Protein AF-A0A392QQH9-F1 (afdb_monomer_lite)

Secondary structure (DSSP, 8-state):
---EEE---TTS--SSEEEEEE-EE-S--TTTTTTTT-EEEEEESEEEPP-TTTGGGEEEEEEESEEEEEEEEETTEEEESS-GGGTTS--------TTTTS-TTSS--------

Foldseek 3Di:
DWEKDFDDCPVVFDPPPFDWFFKDFDDDDLQCPQVPGATFTAGHGMFTADDPVCVQFQGIWTDRVDIGRQWGDDPLAIDGRTDPVRRPTDGDPHVPPVPPPPPPPPPDVHDDPDD

Radius of gyration: 13.69 Å; chains: 1; bounding box: 35×43×26 Å

InterPro domains:
  IPR010139 Imidazole glycerol phosphate synthase, subunit H [PTHR42701] (1-93)
  IPR017926 Glutamine amidotransferase [PF00117] (15-90)
  IPR029062 Class I glutamine amidotransferase-like [G3DSA:3.40.50.880] (1-96)
  IPR029062 Class I glutamine amidotransferase-like [SSF52317] (10-92)

Sequence (115 aa):
PGTVGRFDSSNGFRVPHIGWNALQITKDSEILDDVGNRHVYFVHSYRAMPSDDNKEWISSTCDYGDKFIASIRKGNVHAVQFHPEKSGGKFLPLLPISEIFFGIFLFFHVKYPIN

Organism: NCBI:txid97028

pLDDT: mean 75.11, std 20.17, range [28.56, 94.31]

Structure (mmCIF, N/CA/C/O backbone):
data_AF-A0A392QQH9-F1
#
_entry.id   AF-A0A392QQH9-F1
#
loop_
_atom_site.group_PDB
_atom_site.id
_atom_site.type_symbol
_atom_site.label_atom_id
_atom_site.label_alt_id
_atom_site.label_comp_id
_atom_site.label_asym_id
_atom_site.label_entity_id
_atom_site.label_seq_id
_atom_site.pdbx_PDB_ins_code
_atom_site.Cartn_x
_atom_site.Cartn_y
_atom_site.Cartn_z
_atom_site.occupancy
_atom_site.B_iso_or_equiv
_atom_site.auth_seq_id
_atom_site.auth_comp_id
_atom_site.auth_asym_id
_atom_site.auth_atom_id
_atom_site.pdbx_PDB_model_num
ATOM 1 N N . PRO A 1 1 ? -4.700 13.329 6.958 1.00 58.84 1 PRO A N 1
ATOM 2 C CA . PRO A 1 1 ? -3.551 14.149 6.505 1.00 58.84 1 PRO A CA 1
ATOM 3 C C . PRO A 1 1 ? -2.455 13.238 5.961 1.00 58.84 1 PRO A C 1
ATOM 5 O O . PRO A 1 1 ? -2.308 12.123 6.440 1.00 58.84 1 PRO A O 1
ATOM 8 N N . GLY A 1 2 ? -1.712 13.677 4.958 1.00 76.56 2 GLY A N 1
ATOM 9 C CA . GLY A 1 2 ? -0.560 12.932 4.473 1.00 76.56 2 GLY A CA 1
ATOM 10 C C . GLY A 1 2 ? -0.014 13.565 3.209 1.00 76.56 2 GLY A C 1
ATOM 11 O O . GLY A 1 2 ? -0.715 14.319 2.531 1.00 76.56 2 GLY A O 1
ATOM 12 N N . THR A 1 3 ? 1.239 13.256 2.918 1.00 86.88 3 THR A N 1
ATOM 13 C CA . THR A 1 3 ? 1.945 13.828 1.779 1.00 86.88 3 THR A CA 1
ATOM 14 C C . THR A 1 3 ? 1.995 12.797 0.665 1.00 86.88 3 THR A C 1
ATOM 16 O O . THR A 1 3 ? 2.372 11.643 0.885 1.00 86.88 3 THR A O 1
ATOM 19 N N . VAL A 1 4 ? 1.612 13.222 -0.536 1.00 88.31 4 VAL A N 1
ATOM 20 C CA . VAL A 1 4 ? 1.770 12.439 -1.760 1.00 88.31 4 VAL A CA 1
ATOM 21 C C . VAL A 1 4 ? 3.006 12.952 -2.485 1.00 88.31 4 VAL A C 1
ATOM 23 O O . VAL A 1 4 ? 3.184 14.156 -2.644 1.00 88.31 4 VAL A O 1
ATOM 26 N N . GLY A 1 5 ? 3.871 12.038 -2.908 1.00 87.69 5 GLY A N 1
ATOM 27 C CA . GLY A 1 5 ? 5.096 12.351 -3.634 1.00 87.69 5 GLY A CA 1
ATOM 28 C C . GLY A 1 5 ? 5.303 11.395 -4.798 1.00 87.69 5 GLY A C 1
ATOM 29 O O . GLY A 1 5 ? 4.817 10.263 -4.783 1.00 87.69 5 GLY A O 1
ATOM 30 N N . ARG A 1 6 ? 6.019 11.845 -5.828 1.00 89.38 6 ARG A N 1
ATOM 31 C CA . ARG A 1 6 ? 6.424 10.982 -6.945 1.00 89.38 6 ARG A CA 1
ATOM 32 C C . ARG A 1 6 ? 7.517 10.011 -6.481 1.00 89.38 6 ARG A C 1
ATOM 34 O O . ARG A 1 6 ? 8.324 10.372 -5.627 1.00 89.38 6 ARG A O 1
ATOM 41 N N . PHE A 1 7 ? 7.548 8.789 -7.017 1.00 87.94 7 PHE A N 1
ATOM 42 C CA . PHE A 1 7 ? 8.703 7.892 -6.847 1.00 87.94 7 PHE A CA 1
ATOM 43 C C . PHE A 1 7 ? 9.993 8.542 -7.323 1.00 87.94 7 PHE A C 1
ATOM 45 O O . PHE A 1 7 ? 10.012 9.195 -8.374 1.00 87.94 7 PHE A O 1
ATOM 52 N N . ASP A 1 8 ? 11.044 8.364 -6.523 1.00 86.88 8 ASP A N 1
ATOM 53 C CA . ASP A 1 8 ? 12.376 8.790 -6.901 1.00 86.88 8 ASP A CA 1
ATOM 54 C C . ASP A 1 8 ? 12.977 7.758 -7.861 1.00 86.88 8 ASP A C 1
ATOM 56 O O . ASP A 1 8 ? 13.246 6.612 -7.505 1.00 86.88 8 ASP A O 1
ATOM 60 N N . SER A 1 9 ? 13.153 8.165 -9.116 1.00 83.88 9 SER A N 1
ATOM 61 C CA . SER A 1 9 ? 13.781 7.337 -10.146 1.00 83.88 9 SER A CA 1
ATOM 62 C C . SER A 1 9 ? 15.310 7.413 -10.128 1.00 83.88 9 SER A C 1
ATOM 64 O O . SER A 1 9 ? 15.952 6.689 -10.886 1.00 83.88 9 SER A O 1
ATOM 66 N N . SER A 1 10 ? 15.910 8.280 -9.303 1.00 81.56 10 SER A N 1
ATOM 67 C CA . SER A 1 10 ? 17.368 8.446 -9.220 1.00 81.56 10 SER A CA 1
ATOM 68 C C . SER A 1 10 ? 18.074 7.185 -8.711 1.00 81.56 10 SER A C 1
ATOM 70 O O . SER A 1 10 ? 19.176 6.874 -9.155 1.00 81.56 10 SER A O 1
ATOM 72 N N . ASN A 1 11 ? 17.385 6.386 -7.891 1.00 76.62 11 ASN A N 1
ATOM 73 C CA . ASN A 1 11 ? 17.881 5.125 -7.336 1.00 76.62 11 ASN A CA 1
ATOM 74 C C . ASN A 1 11 ? 17.781 3.930 -8.312 1.00 76.62 11 ASN A C 1
ATOM 76 O O . ASN A 1 11 ? 17.900 2.780 -7.900 1.00 76.62 11 ASN A O 1
ATOM 80 N N . GLY A 1 12 ? 17.536 4.173 -9.605 1.00 79.31 12 GLY A N 1
ATOM 81 C CA . GLY A 1 12 ? 17.507 3.132 -10.641 1.00 79.31 12 GLY A CA 1
ATOM 82 C C . GLY A 1 12 ? 16.192 2.350 -10.753 1.00 79.31 12 GLY A C 1
ATOM 83 O O . GLY A 1 12 ? 16.078 1.459 -11.597 1.00 79.31 12 GLY A O 1
ATOM 84 N N . PHE A 1 13 ? 15.174 2.690 -9.958 1.00 82.62 13 PHE A N 1
ATOM 85 C CA . PHE A 1 13 ? 13.836 2.108 -10.076 1.00 82.62 13 PHE A CA 1
ATOM 86 C C . PHE A 1 13 ? 13.061 2.716 -11.250 1.00 82.62 13 PHE A C 1
ATOM 88 O O . PHE A 1 13 ? 13.098 3.923 -11.502 1.00 82.62 13 PHE A O 1
ATOM 95 N N . ARG A 1 14 ? 12.305 1.876 -11.968 1.00 88.44 14 ARG A N 1
ATOM 96 C CA . ARG A 1 14 ? 11.444 2.341 -13.064 1.00 88.44 14 ARG A CA 1
ATOM 97 C C . ARG A 1 14 ? 10.176 2.973 -12.504 1.00 88.44 14 ARG A C 1
ATOM 99 O O . ARG A 1 14 ? 9.505 2.367 -11.675 1.00 88.44 14 ARG A O 1
ATOM 106 N N . VAL A 1 15 ? 9.836 4.164 -12.988 1.00 88.38 15 VAL A N 1
ATOM 107 C CA .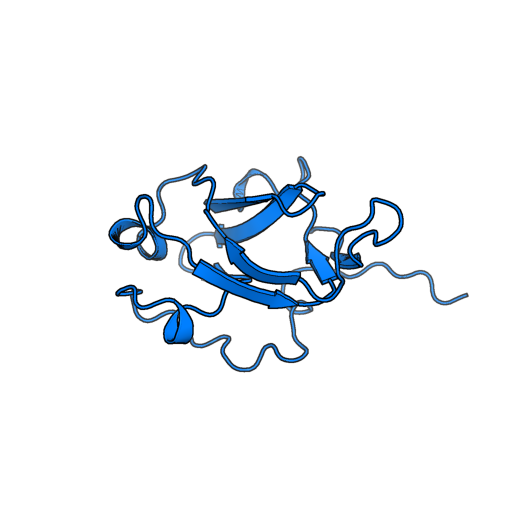 VAL A 1 15 ? 8.604 4.882 -12.636 1.00 88.38 15 VAL A CA 1
ATOM 108 C C . VAL A 1 15 ? 7.772 5.057 -13.912 1.00 88.38 15 VAL A C 1
ATOM 110 O O . VAL A 1 15 ? 8.321 5.565 -14.892 1.00 88.38 15 VAL A O 1
ATOM 113 N N . PRO A 1 16 ? 6.479 4.676 -13.939 1.00 88.44 16 PRO A N 1
ATOM 114 C CA . PRO A 1 16 ? 5.649 4.199 -12.821 1.00 88.44 16 PRO A CA 1
ATOM 115 C C . PRO A 1 16 ? 6.088 2.852 -12.227 1.00 88.44 16 PRO A C 1
ATOM 117 O O . PRO A 1 16 ? 6.634 2.001 -12.927 1.00 88.44 16 PRO A O 1
ATOM 120 N N . HIS A 1 17 ? 5.798 2.659 -10.938 1.00 89.88 17 HIS A N 1
ATOM 121 C CA . HIS A 1 17 ? 5.799 1.347 -10.296 1.00 89.88 17 HIS A CA 1
ATOM 122 C C . HIS A 1 17 ? 4.714 0.504 -10.966 1.00 89.88 17 HIS A C 1
ATOM 124 O O . HIS A 1 17 ? 3.527 0.777 -10.783 1.00 89.88 17 HIS A O 1
ATOM 130 N N . ILE A 1 18 ? 5.127 -0.469 -11.779 1.00 91.56 18 ILE A N 1
ATOM 131 C CA . ILE A 1 18 ? 4.242 -1.407 -12.472 1.00 91.56 18 ILE A CA 1
ATOM 132 C C . ILE A 1 18 ? 4.641 -2.816 -12.071 1.00 91.56 18 ILE A C 1
ATOM 134 O O . ILE A 1 18 ? 5.779 -3.225 -12.308 1.00 91.56 18 ILE A O 1
ATOM 138 N N . GLY A 1 19 ? 3.686 -3.576 -11.548 1.00 90.88 19 GLY A N 1
ATOM 139 C CA . GLY A 1 19 ? 3.860 -5.001 -11.329 1.00 90.88 19 GLY A CA 1
ATOM 140 C C . GLY A 1 19 ? 3.275 -5.489 -10.020 1.00 90.88 19 GLY A C 1
ATOM 141 O O . GLY A 1 19 ? 2.470 -4.827 -9.372 1.00 90.88 19 GLY A O 1
ATOM 142 N N . TRP A 1 20 ? 3.680 -6.699 -9.672 1.00 92.56 20 TRP A N 1
ATOM 143 C CA . TRP A 1 20 ? 3.217 -7.416 -8.500 1.00 92.56 20 TRP A CA 1
ATOM 144 C C . TRP A 1 20 ? 4.183 -7.178 -7.348 1.00 92.56 20 TRP A C 1
ATOM 146 O O . TRP A 1 20 ? 5.375 -7.433 -7.500 1.00 92.56 20 TRP A O 1
ATOM 156 N N . ASN A 1 21 ? 3.681 -6.713 -6.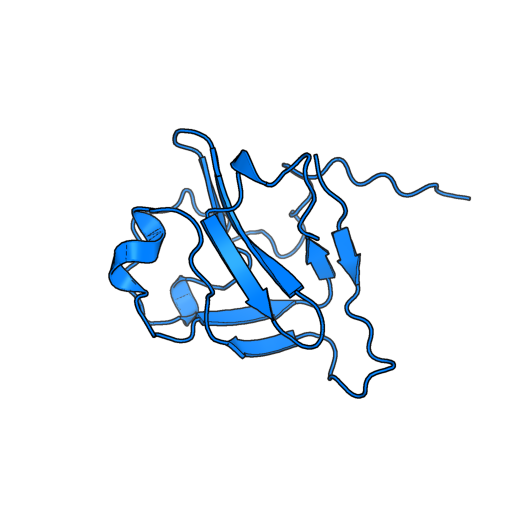206 1.00 92.62 21 ASN A N 1
ATOM 157 C CA . ASN A 1 21 ? 4.513 -6.466 -5.032 1.00 92.62 21 ASN A CA 1
ATOM 158 C C . ASN A 1 21 ? 3.827 -6.940 -3.744 1.00 92.62 21 ASN A C 1
ATOM 160 O O . ASN A 1 21 ? 2.597 -6.998 -3.663 1.00 92.62 21 ASN A O 1
ATOM 164 N N . ALA A 1 22 ? 4.630 -7.324 -2.757 1.00 91.00 22 ALA A N 1
ATOM 165 C CA . ALA A 1 22 ? 4.155 -7.855 -1.491 1.00 91.00 22 ALA A CA 1
ATOM 166 C C . ALA A 1 22 ? 3.716 -6.727 -0.549 1.00 91.00 22 ALA A C 1
ATOM 168 O O . ALA A 1 22 ? 4.351 -5.671 -0.461 1.00 91.00 22 ALA A O 1
ATOM 169 N N . LEU A 1 23 ? 2.631 -6.970 0.183 1.00 91.19 23 LEU A N 1
ATOM 170 C CA . LEU A 1 23 ? 2.181 -6.075 1.241 1.00 91.19 23 LEU A CA 1
ATOM 171 C C . LEU A 1 23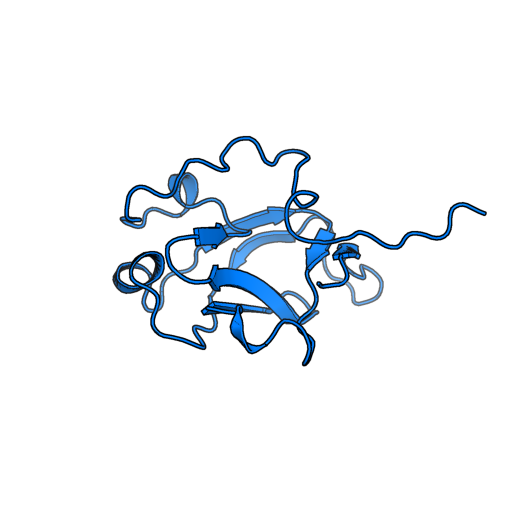 ? 2.871 -6.413 2.561 1.00 91.19 23 LEU A C 1
ATOM 173 O O . LEU A 1 23 ? 3.046 -7.573 2.915 1.00 91.19 23 LEU A O 1
ATOM 177 N N . GLN A 1 24 ? 3.188 -5.374 3.319 1.00 91.44 24 GLN A N 1
ATOM 178 C CA . GLN A 1 24 ? 3.530 -5.445 4.731 1.00 91.44 24 GLN A CA 1
ATOM 179 C C . GLN A 1 24 ? 2.297 -5.005 5.518 1.00 91.44 24 GLN A C 1
ATOM 181 O O . GLN A 1 24 ? 2.026 -3.806 5.642 1.00 91.44 24 GLN A O 1
ATOM 186 N N . ILE A 1 25 ? 1.502 -5.973 5.970 1.00 89.06 25 ILE A N 1
ATOM 187 C CA . ILE A 1 25 ? 0.262 -5.725 6.713 1.00 89.06 25 ILE A CA 1
ATOM 188 C C . ILE A 1 25 ? 0.629 -5.326 8.143 1.00 89.06 25 ILE A C 1
ATOM 190 O O . ILE A 1 25 ? 1.349 -6.044 8.831 1.00 89.06 25 ILE A O 1
ATOM 194 N N . THR A 1 26 ? 0.174 -4.150 8.571 1.00 80.62 26 THR A N 1
ATOM 195 C CA . THR A 1 26 ? 0.527 -3.560 9.875 1.00 80.62 26 THR A CA 1
ATOM 196 C C . THR A 1 26 ? -0.634 -3.545 10.858 1.00 80.62 26 THR A C 1
ATOM 198 O O . THR A 1 26 ? -0.410 -3.404 12.057 1.00 80.62 26 THR A O 1
ATOM 201 N N . LYS A 1 27 ? -1.870 -3.654 10.363 1.00 77.44 27 LYS A N 1
ATOM 202 C CA . LYS A 1 27 ? -3.085 -3.768 11.171 1.00 77.44 27 LYS A CA 1
ATOM 203 C C . LYS A 1 27 ? -4.037 -4.759 10.517 1.00 77.44 27 LYS A C 1
ATOM 205 O O . LYS A 1 27 ? -4.114 -4.804 9.287 1.00 77.44 27 LYS A O 1
ATOM 210 N N . ASP A 1 28 ? -4.801 -5.462 11.344 1.00 69.50 28 ASP A N 1
ATOM 211 C CA . ASP A 1 28 ? -5.886 -6.319 10.877 1.00 69.50 28 ASP A CA 1
ATOM 212 C C . ASP A 1 28 ? -6.872 -5.505 10.037 1.00 69.50 28 ASP A C 1
ATOM 214 O O . ASP A 1 28 ? -7.357 -4.427 10.414 1.00 69.50 28 ASP A O 1
ATOM 218 N N . SER A 1 29 ? -7.144 -6.013 8.846 1.00 67.31 29 SER A N 1
ATOM 219 C CA . SER A 1 29 ? -7.969 -5.342 7.863 1.00 67.31 29 SER A CA 1
ATOM 220 C C . SER A 1 29 ? -8.740 -6.407 7.121 1.00 67.31 29 SER A C 1
ATOM 222 O O . SER A 1 29 ? -8.157 -7.123 6.321 1.00 67.31 29 SER A O 1
ATOM 224 N N . GLU A 1 30 ? -10.051 -6.450 7.346 1.00 70.75 30 GLU A N 1
ATOM 225 C CA . GLU A 1 30 ? -10.957 -7.462 6.780 1.00 70.75 30 GLU A CA 1
ATOM 226 C C . GLU A 1 30 ? -10.844 -7.574 5.249 1.00 70.75 30 GLU A C 1
ATOM 228 O O . GLU A 1 30 ? -11.059 -8.626 4.658 1.00 70.75 30 GLU A O 1
ATOM 233 N N . ILE A 1 31 ? -10.458 -6.483 4.579 1.00 72.25 31 ILE A N 1
ATOM 234 C CA . ILE A 1 31 ? -10.263 -6.444 3.123 1.00 72.25 31 ILE A CA 1
ATOM 235 C C . ILE A 1 31 ? -8.949 -7.114 2.674 1.00 72.25 31 ILE A C 1
ATOM 237 O O . ILE A 1 31 ? -8.771 -7.364 1.486 1.00 72.25 31 ILE A O 1
ATOM 241 N N . LEU A 1 32 ? -8.005 -7.326 3.596 1.00 75.88 32 LEU A N 1
ATOM 242 C CA . LEU A 1 32 ? -6.672 -7.889 3.370 1.00 75.88 32 LEU A CA 1
ATOM 243 C C . LEU A 1 32 ? -6.526 -9.312 3.923 1.00 75.88 32 LEU A C 1
ATOM 245 O O . LEU A 1 32 ? -5.497 -9.933 3.662 1.00 75.88 32 LEU A O 1
ATOM 249 N N . ASP A 1 33 ? -7.518 -9.834 4.646 1.00 72.62 33 ASP A N 1
ATOM 250 C CA . ASP A 1 33 ? -7.450 -11.159 5.282 1.00 72.62 33 ASP A CA 1
ATOM 251 C C . ASP A 1 33 ? -7.135 -12.271 4.262 1.00 72.62 33 ASP A C 1
ATOM 253 O O . ASP A 1 33 ? -6.302 -13.143 4.509 1.00 72.62 33 ASP A O 1
ATOM 257 N N . ASP A 1 34 ? -7.705 -12.176 3.056 1.00 69.38 34 ASP A N 1
ATOM 258 C CA . ASP A 1 34 ? -7.485 -13.121 1.951 1.00 69.38 34 ASP A CA 1
ATOM 259 C C . ASP A 1 34 ? -6.215 -12.834 1.116 1.00 69.38 34 ASP A C 1
ATOM 261 O O . ASP A 1 34 ? -5.891 -13.574 0.172 1.00 69.38 34 ASP A O 1
ATOM 265 N N . VAL A 1 35 ? -5.480 -11.761 1.430 1.00 72.25 35 VAL A N 1
ATOM 266 C CA . VAL A 1 35 ? -4.234 -11.401 0.736 1.00 72.25 35 VAL A CA 1
ATOM 267 C C . VAL A 1 35 ? -3.062 -12.216 1.278 1.00 72.25 35 VAL A C 1
ATOM 269 O O . VAL A 1 35 ? -2.283 -12.738 0.481 1.00 72.25 35 VAL A O 1
ATOM 272 N N . GLY A 1 36 ? -2.950 -12.407 2.597 1.00 67.88 36 GLY A N 1
ATOM 273 C CA . GLY A 1 36 ? -1.868 -13.191 3.210 1.00 67.88 36 GLY A CA 1
ATOM 274 C C . GLY A 1 36 ? -0.475 -12.817 2.671 1.00 67.88 36 GLY A C 1
ATOM 275 O O . GLY A 1 36 ? -0.091 -11.652 2.698 1.00 67.88 36 GLY A O 1
ATOM 276 N N . ASN A 1 37 ? 0.255 -13.800 2.122 1.00 65.44 37 ASN A N 1
ATOM 277 C CA . ASN A 1 37 ? 1.578 -13.626 1.486 1.00 65.44 37 ASN A CA 1
ATOM 278 C C . ASN A 1 37 ? 1.524 -13.343 -0.033 1.00 65.44 37 ASN A C 1
ATOM 280 O O . ASN A 1 37 ? 2.537 -13.452 -0.731 1.00 65.44 37 ASN A O 1
ATOM 284 N N . ARG A 1 38 ? 0.346 -13.064 -0.599 1.00 73.75 38 ARG A N 1
ATOM 285 C CA . ARG A 1 38 ? 0.201 -12.829 -2.041 1.00 73.75 38 ARG A CA 1
ATOM 286 C C . ARG A 1 38 ? 0.742 -11.459 -2.424 1.00 73.75 38 ARG A C 1
ATOM 288 O O . ARG A 1 38 ? 0.738 -10.511 -1.643 1.00 73.75 38 ARG A O 1
ATOM 295 N N . HIS A 1 39 ? 1.188 -11.372 -3.669 1.00 87.81 39 HIS A N 1
ATOM 296 C CA . HIS A 1 39 ? 1.524 -10.094 -4.271 1.00 87.81 39 HIS A CA 1
ATOM 297 C C . HIS A 1 39 ? 0.248 -9.463 -4.825 1.00 87.81 39 HIS A C 1
ATOM 299 O O . HIS A 1 39 ? -0.626 -10.167 -5.331 1.00 87.81 39 HIS A O 1
ATOM 305 N N . VAL A 1 40 ? 0.157 -8.142 -4.750 1.00 89.38 40 VAL A N 1
ATOM 306 C CA . VAL A 1 40 ? -0.931 -7.355 -5.339 1.00 89.38 40 VAL A CA 1
ATOM 307 C C . VAL A 1 40 ? -0.387 -6.492 -6.472 1.00 89.38 40 VAL A C 1
ATOM 309 O O . VAL A 1 40 ? 0.802 -6.172 -6.508 1.00 89.38 40 VAL A O 1
ATOM 312 N N . TYR A 1 41 ? -1.248 -6.150 -7.424 1.00 89.38 41 TYR A N 1
ATOM 313 C CA . TYR A 1 41 ? -0.860 -5.462 -8.647 1.00 89.38 41 TYR A CA 1
ATOM 314 C C . TYR A 1 41 ? -0.912 -3.939 -8.495 1.00 89.38 41 TYR A C 1
ATOM 316 O O . TYR A 1 41 ? -1.960 -3.361 -8.203 1.00 89.38 41 TYR A O 1
ATOM 324 N N . PHE A 1 42 ? 0.208 -3.281 -8.772 1.00 91.12 42 PHE A N 1
ATOM 325 C CA . PHE A 1 42 ? 0.380 -1.835 -8.743 1.00 91.12 42 PHE A CA 1
ATOM 326 C C . PHE A 1 42 ? 0.632 -1.275 -10.149 1.00 91.12 42 PHE A C 1
ATOM 328 O O . PHE A 1 42 ? 1.305 -1.899 -10.971 1.00 91.12 42 PHE A O 1
ATOM 335 N N . VAL A 1 43 ? 0.107 -0.075 -10.418 1.00 91.81 43 VAL A N 1
ATOM 336 C CA . VAL A 1 43 ? 0.456 0.759 -11.583 1.00 91.81 43 VAL A CA 1
ATOM 337 C C . VAL A 1 43 ? 0.301 2.243 -11.227 1.00 91.81 43 VAL A C 1
ATOM 339 O O . VAL A 1 43 ? -0.774 2.818 -11.352 1.00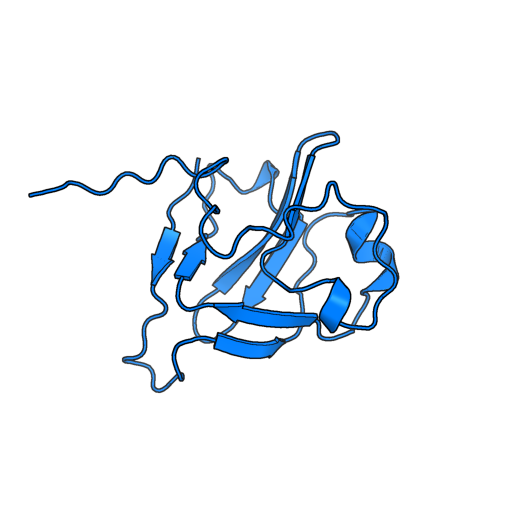 91.81 43 VAL A O 1
ATOM 342 N N . HIS A 1 44 ? 1.366 2.876 -10.727 1.00 87.69 44 HIS A N 1
ATOM 343 C CA . HIS A 1 44 ? 1.316 4.274 -10.271 1.00 87.69 44 HIS A CA 1
ATOM 344 C C . HIS A 1 44 ? 2.694 4.955 -10.249 1.00 87.69 44 HIS A C 1
ATOM 346 O O . HIS A 1 44 ? 3.718 4.321 -10.010 1.00 87.69 44 HIS A O 1
ATOM 352 N N . SER A 1 45 ? 2.731 6.273 -10.475 1.00 89.75 45 SER A N 1
ATOM 353 C CA . SER A 1 45 ? 3.965 7.086 -10.390 1.00 89.75 45 SER A CA 1
ATOM 354 C C . SER A 1 45 ? 4.111 7.844 -9.067 1.00 89.75 45 SER A C 1
ATOM 356 O O . SER A 1 45 ? 5.208 8.294 -8.733 1.00 89.75 45 SER A O 1
ATOM 358 N N . TYR A 1 46 ? 3.013 7.999 -8.326 1.00 89.25 46 TYR A N 1
ATOM 359 C CA . TYR A 1 46 ? 2.932 8.750 -7.074 1.00 89.25 46 TYR A CA 1
ATOM 360 C C . TYR A 1 46 ? 2.526 7.831 -5.936 1.00 89.25 46 TYR A C 1
ATOM 362 O O . TYR A 1 46 ? 1.801 6.865 -6.148 1.00 89.25 46 TYR A O 1
ATOM 370 N N . ARG A 1 47 ? 2.973 8.148 -4.727 1.00 90.62 47 ARG A N 1
ATOM 371 C CA . ARG A 1 47 ? 2.709 7.369 -3.523 1.00 90.62 47 ARG A CA 1
ATOM 372 C C . ARG A 1 47 ? 2.394 8.263 -2.333 1.00 90.62 47 ARG A C 1
ATOM 374 O O . ARG A 1 47 ? 2.947 9.355 -2.212 1.00 90.62 47 ARG A O 1
ATOM 381 N N . ALA A 1 48 ? 1.552 7.770 -1.433 1.00 90.94 48 ALA A N 1
ATOM 382 C CA . ALA A 1 48 ? 1.353 8.373 -0.123 1.00 90.94 48 ALA A CA 1
ATOM 383 C C . ALA A 1 48 ? 2.445 7.902 0.853 1.00 90.94 48 ALA A C 1
ATOM 385 O O . ALA A 1 48 ? 2.721 6.703 0.962 1.00 90.94 48 ALA A O 1
ATOM 386 N N . MET A 1 49 ? 3.067 8.848 1.557 1.00 91.81 49 MET A N 1
ATOM 387 C CA . MET A 1 49 ? 4.149 8.575 2.505 1.00 91.81 49 MET A CA 1
ATOM 388 C C . MET A 1 49 ? 3.603 8.309 3.919 1.00 91.81 49 MET A C 1
ATOM 390 O O . MET A 1 49 ? 2.778 9.094 4.406 1.00 91.81 49 MET A O 1
ATOM 394 N N . PRO A 1 50 ? 4.062 7.239 4.599 1.00 92.94 50 PRO A N 1
ATOM 395 C CA . PRO A 1 50 ? 3.789 7.034 6.017 1.00 92.94 50 PRO A CA 1
ATOM 396 C C . PRO A 1 50 ? 4.318 8.201 6.856 1.00 92.94 50 PRO A C 1
ATOM 398 O O . PRO A 1 50 ? 5.435 8.665 6.641 1.00 92.94 50 PRO A O 1
ATOM 401 N N . SER A 1 51 ? 3.528 8.655 7.821 1.00 92.88 51 SER A N 1
ATOM 402 C CA . SER A 1 51 ? 3.913 9.652 8.821 1.00 92.88 51 SER A CA 1
ATOM 403 C C . SER A 1 51 ? 3.205 9.371 10.144 1.00 92.88 51 SER A C 1
ATOM 405 O O . SER A 1 51 ? 2.227 8.622 10.187 1.00 92.88 51 SER A O 1
ATOM 407 N N . ASP A 1 52 ? 3.655 9.996 11.232 1.00 91.44 52 ASP A N 1
ATOM 408 C CA . ASP A 1 52 ? 3.000 9.833 12.536 1.00 91.44 52 ASP A CA 1
ATOM 409 C C . ASP A 1 52 ? 1.529 10.290 12.506 1.00 91.44 52 ASP A C 1
ATOM 411 O O . ASP A 1 52 ? 0.665 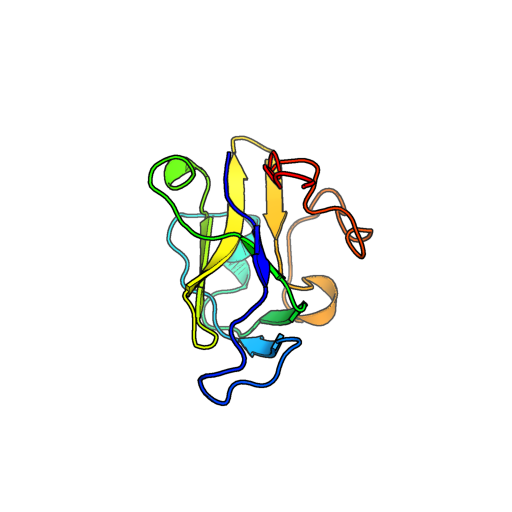9.624 13.074 1.00 91.44 52 ASP A O 1
ATOM 415 N N . ASP A 1 53 ? 1.214 11.334 11.730 1.00 89.81 53 ASP A N 1
ATOM 416 C CA . ASP A 1 53 ? -0.149 11.865 11.566 1.00 89.81 53 ASP A CA 1
ATOM 417 C C . ASP A 1 53 ? -1.135 10.891 10.902 1.00 89.81 53 ASP A C 1
ATOM 419 O O . ASP A 1 53 ? -2.352 11.035 11.054 1.00 89.81 53 ASP A O 1
ATOM 423 N N . ASN A 1 54 ? -0.641 9.945 10.096 1.00 89.56 54 ASN A N 1
ATOM 424 C CA . ASN A 1 54 ? -1.479 8.992 9.363 1.00 89.56 54 ASN A CA 1
ATOM 425 C C . ASN A 1 54 ? -1.305 7.544 9.815 1.00 89.56 54 ASN A C 1
ATOM 427 O O . ASN A 1 54 ? -2.085 6.691 9.389 1.00 89.56 54 ASN A O 1
ATOM 431 N N . LYS A 1 55 ? -0.361 7.285 10.726 1.00 91.19 55 LYS A N 1
ATOM 432 C CA . LYS A 1 55 ? -0.025 5.965 11.263 1.00 91.19 55 LYS A CA 1
ATOM 433 C C . LYS A 1 55 ? -1.245 5.177 11.723 1.00 91.19 55 LYS A C 1
ATOM 435 O O . LYS A 1 55 ? -1.348 3.985 11.446 1.00 91.19 55 LYS A O 1
ATOM 440 N N . GLU A 1 56 ? -2.198 5.843 12.371 1.00 90.88 56 GLU A N 1
ATOM 441 C CA . GLU A 1 56 ? -3.402 5.180 12.869 1.00 90.88 56 GLU A CA 1
ATOM 442 C C . GLU A 1 56 ? -4.310 4.636 11.766 1.00 90.88 56 GLU A C 1
ATOM 444 O O . GLU A 1 56 ? -5.080 3.710 12.019 1.00 90.88 56 GLU A O 1
ATOM 449 N N . TRP A 1 57 ? -4.227 5.183 10.554 1.00 89.56 57 TRP A N 1
ATOM 450 C CA . TRP A 1 57 ? -5.069 4.771 9.436 1.00 89.56 57 TRP A CA 1
ATOM 451 C C . TRP A 1 57 ? -4.376 3.740 8.548 1.00 89.56 57 TRP A C 1
ATOM 453 O O . TRP A 1 57 ? -5.047 3.131 7.729 1.00 89.56 57 TRP A O 1
ATOM 463 N N . ILE A 1 58 ? -3.062 3.527 8.667 1.00 91.19 58 ILE A N 1
ATOM 464 C CA . ILE A 1 58 ? -2.328 2.598 7.799 1.00 91.19 58 ILE A CA 1
ATOM 465 C C . ILE A 1 58 ? -2.686 1.151 8.152 1.00 91.19 58 ILE A C 1
ATOM 467 O O . ILE A 1 58 ? -2.390 0.675 9.249 1.00 91.19 58 ILE A O 1
ATOM 471 N N . SER A 1 59 ? -3.273 0.435 7.192 1.00 90.81 59 SER A N 1
ATOM 472 C CA . SER A 1 59 ? -3.514 -1.010 7.293 1.00 90.81 59 SER A CA 1
ATOM 473 C C . SER A 1 59 ? -2.412 -1.835 6.636 1.00 90.81 59 SER A C 1
ATOM 475 O O . SER A 1 59 ? -2.094 -2.923 7.114 1.00 90.81 59 SER A O 1
ATOM 477 N N . SER A 1 60 ? -1.778 -1.322 5.578 1.00 92.06 60 SER A N 1
ATOM 478 C CA . SER A 1 60 ? -0.587 -1.950 5.009 1.00 92.06 60 SER A CA 1
ATOM 479 C C . SER A 1 60 ? 0.343 -0.957 4.324 1.00 92.06 60 SER A C 1
ATOM 481 O O . SER A 1 60 ? -0.068 0.098 3.830 1.00 92.06 60 SER A O 1
ATOM 483 N N . THR A 1 61 ? 1.616 -1.335 4.262 1.00 94.31 61 THR A N 1
ATOM 484 C CA . THR A 1 61 ? 2.652 -0.641 3.495 1.00 94.31 61 THR A CA 1
ATOM 485 C C . THR A 1 61 ? 3.231 -1.552 2.420 1.00 94.31 61 THR A C 1
ATOM 487 O O . THR A 1 61 ? 2.985 -2.756 2.410 1.00 94.31 61 THR A O 1
ATOM 490 N N . CYS A 1 62 ? 3.970 -0.977 1.484 1.00 93.94 62 CYS A N 1
ATOM 491 C CA . CYS A 1 62 ? 4.727 -1.703 0.474 1.00 93.94 62 CYS A CA 1
ATOM 492 C C . CYS A 1 62 ? 6.047 -0.960 0.227 1.00 93.94 62 CYS A C 1
ATOM 494 O O . CYS A 1 62 ? 6.167 0.219 0.573 1.00 93.94 62 CYS A O 1
ATOM 496 N N . ASP A 1 63 ? 7.041 -1.654 -0.318 1.00 92.25 63 ASP A N 1
ATOM 497 C CA . ASP A 1 63 ? 8.359 -1.097 -0.616 1.00 92.25 63 ASP A CA 1
ATOM 498 C C . ASP A 1 63 ? 8.664 -1.263 -2.106 1.00 92.25 63 ASP A C 1
ATOM 500 O O . ASP A 1 63 ? 8.578 -2.362 -2.656 1.00 92.25 63 ASP A O 1
ATOM 504 N N . TYR A 1 64 ? 8.980 -0.154 -2.766 1.00 91.38 64 TYR A N 1
ATOM 505 C CA . TYR A 1 64 ? 9.454 -0.131 -4.146 1.00 91.38 64 TYR A CA 1
ATOM 506 C C . TYR A 1 64 ? 10.592 0.886 -4.260 1.00 91.38 64 TYR A C 1
ATOM 508 O O . TYR A 1 64 ? 10.438 1.960 -4.841 1.00 91.38 64 TYR A O 1
ATOM 516 N N . GLY A 1 65 ? 11.694 0.603 -3.561 1.00 89.19 65 GLY A N 1
ATOM 517 C CA . GLY A 1 65 ? 12.814 1.531 -3.375 1.00 89.19 65 GLY A CA 1
ATOM 518 C C . GLY A 1 65 ? 12.541 2.577 -2.296 1.00 89.19 65 GLY A C 1
ATOM 519 O O . GLY A 1 65 ? 13.445 2.961 -1.562 1.00 89.19 65 GLY A O 1
ATOM 520 N N . ASP A 1 66 ? 11.277 2.975 -2.168 1.00 88.44 66 ASP A N 1
ATOM 521 C CA . ASP A 1 66 ? 10.749 3.788 -1.088 1.00 88.44 66 ASP A CA 1
ATOM 522 C C . ASP A 1 66 ? 9.555 3.090 -0.429 1.00 88.44 66 ASP A C 1
ATOM 524 O O . ASP A 1 66 ? 8.660 2.579 -1.113 1.00 88.44 66 ASP A O 1
ATOM 528 N N . LYS A 1 67 ? 9.477 3.158 0.904 1.00 92.88 67 LYS A N 1
ATOM 529 C CA . LYS A 1 67 ? 8.306 2.694 1.656 1.00 92.88 67 LYS A CA 1
ATOM 530 C C . LYS A 1 67 ? 7.103 3.605 1.413 1.00 92.88 67 LYS A C 1
ATOM 532 O O . LYS A 1 67 ? 7.203 4.831 1.502 1.00 92.88 67 LYS A O 1
ATOM 537 N N . PHE A 1 68 ? 5.941 3.005 1.171 1.00 93.31 68 PHE A N 1
ATOM 538 C CA . PHE A 1 68 ? 4.699 3.730 0.929 1.00 93.31 68 PHE A CA 1
ATOM 539 C C . PHE A 1 68 ? 3.467 3.071 1.534 1.00 93.31 68 PHE A C 1
ATOM 541 O O . PHE A 1 68 ? 3.470 1.885 1.855 1.00 93.31 68 PHE A O 1
ATOM 548 N N . ILE A 1 69 ? 2.399 3.854 1.687 1.00 93.69 69 ILE A N 1
ATOM 549 C CA . ILE A 1 69 ? 1.103 3.368 2.162 1.00 93.69 69 ILE A CA 1
ATOM 550 C C . ILE A 1 69 ? 0.411 2.621 1.021 1.00 93.69 69 ILE A C 1
ATOM 552 O O . ILE A 1 69 ? 0.074 3.216 -0.003 1.00 93.69 69 ILE A O 1
ATOM 556 N N . ALA A 1 70 ? 0.182 1.324 1.208 1.00 91.94 70 ALA A N 1
ATOM 557 C CA . ALA A 1 70 ? -0.494 0.482 0.228 1.00 91.94 70 ALA A CA 1
ATOM 558 C C . ALA A 1 70 ? -1.998 0.367 0.501 1.00 91.94 70 ALA A C 1
ATOM 560 O O . ALA A 1 70 ? -2.777 0.192 -0.436 1.00 91.94 70 ALA A O 1
ATOM 561 N N . SER A 1 71 ? -2.417 0.493 1.763 1.00 89.81 71 SER A N 1
ATOM 562 C CA . SER A 1 71 ? -3.828 0.583 2.129 1.00 89.81 71 SER A CA 1
ATOM 563 C C . SER A 1 71 ? -4.047 1.334 3.440 1.00 89.81 71 SER A C 1
ATOM 565 O O . SER A 1 71 ? -3.160 1.385 4.301 1.00 89.81 71 SER A O 1
ATOM 567 N N . ILE A 1 72 ? -5.250 1.889 3.589 1.00 88.75 72 ILE A N 1
ATOM 568 C CA . ILE A 1 72 ? -5.717 2.520 4.821 1.00 88.75 72 ILE A CA 1
ATOM 569 C C . ILE A 1 72 ? -7.083 1.989 5.261 1.00 88.75 72 ILE A C 1
ATOM 571 O O . ILE A 1 72 ? -7.912 1.599 4.435 1.00 88.75 72 ILE A O 1
ATOM 575 N N . ARG A 1 73 ? -7.332 2.074 6.569 1.00 85.12 73 ARG A N 1
ATOM 576 C CA . ARG A 1 73 ? -8.615 1.831 7.224 1.00 85.12 73 ARG A CA 1
ATOM 577 C C . ARG A 1 73 ? -8.890 2.910 8.270 1.00 85.12 73 ARG A C 1
ATOM 579 O O . ARG A 1 73 ? -8.061 3.168 9.140 1.00 85.12 73 ARG A O 1
ATOM 586 N N . LYS A 1 74 ? -10.085 3.500 8.236 1.00 84.00 74 LYS A N 1
ATOM 587 C CA . LYS A 1 74 ? -10.598 4.373 9.301 1.00 84.00 74 LYS A CA 1
ATOM 588 C C . LYS A 1 74 ? -12.089 4.122 9.500 1.00 84.00 74 LY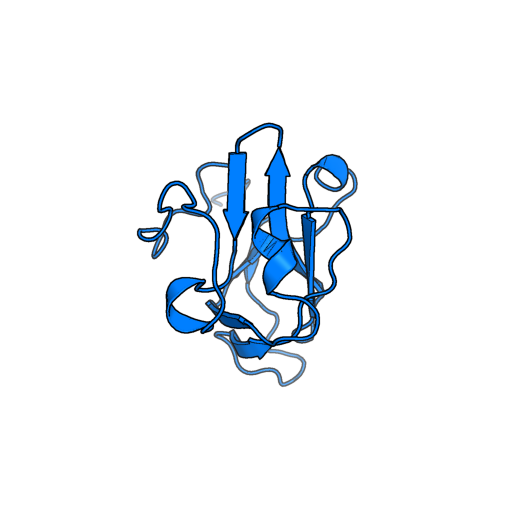S A C 1
ATOM 590 O O . LYS A 1 74 ? -12.910 4.557 8.695 1.00 84.00 74 LYS A O 1
ATOM 595 N N . GLY A 1 75 ? -12.440 3.425 10.579 1.00 83.38 75 GLY A N 1
ATOM 596 C CA . GLY A 1 75 ? -13.810 2.956 10.787 1.00 83.38 75 GLY A CA 1
ATOM 597 C C . GLY A 1 75 ? -14.223 1.985 9.678 1.00 83.38 75 GLY A C 1
ATOM 598 O O . GLY A 1 75 ? -13.546 0.982 9.458 1.00 83.38 75 GLY A O 1
ATOM 599 N N . ASN A 1 76 ? -15.305 2.314 8.974 1.00 78.62 76 ASN A N 1
ATOM 600 C CA . ASN A 1 76 ? -15.836 1.576 7.824 1.00 78.62 76 ASN A CA 1
ATOM 601 C C . ASN A 1 76 ? -15.251 2.029 6.472 1.00 78.62 76 ASN A C 1
ATOM 603 O O . ASN A 1 76 ? -15.653 1.517 5.429 1.00 78.62 76 ASN A O 1
ATOM 607 N N . VAL A 1 77 ? -14.346 3.011 6.463 1.00 80.69 77 VAL A N 1
ATOM 608 C CA . VAL A 1 77 ? -13.697 3.482 5.237 1.00 80.69 77 VAL A CA 1
ATOM 609 C C . VAL A 1 77 ? -12.424 2.687 5.004 1.00 80.69 77 VAL A C 1
ATOM 611 O O . VAL A 1 77 ? -11.544 2.647 5.866 1.00 80.69 77 VAL A O 1
ATOM 614 N N . HIS A 1 78 ? -12.319 2.115 3.809 1.00 81.75 78 HIS A N 1
ATOM 615 C CA . HIS A 1 78 ? -11.171 1.359 3.336 1.00 81.75 78 HIS A CA 1
ATOM 616 C C . HIS A 1 78 ? -10.712 1.914 1.988 1.00 81.75 78 HIS A C 1
ATOM 618 O O . HIS A 1 78 ? -11.541 2.219 1.131 1.00 81.75 78 HIS A O 1
ATOM 624 N N . ALA A 1 79 ? -9.401 2.032 1.790 1.00 84.12 79 ALA A N 1
ATOM 625 C CA . ALA A 1 79 ? -8.832 2.414 0.502 1.00 84.12 79 ALA A CA 1
ATOM 626 C C . ALA A 1 79 ? -7.512 1.684 0.250 1.00 84.12 79 ALA A C 1
ATOM 628 O O . ALA A 1 79 ? -6.772 1.374 1.184 1.00 84.12 79 ALA A O 1
ATOM 629 N N . VAL A 1 80 ? -7.219 1.429 -1.023 1.00 87.44 80 VAL A N 1
ATOM 630 C CA . VAL A 1 80 ? -6.036 0.693 -1.477 1.00 87.44 80 VAL A CA 1
ATOM 631 C C . VAL A 1 80 ? -5.364 1.442 -2.624 1.00 87.44 80 VAL A C 1
ATOM 633 O O . VAL A 1 80 ? -6.026 2.122 -3.403 1.00 87.44 80 VAL A O 1
ATOM 636 N N . GLN A 1 81 ? -4.041 1.331 -2.709 1.00 89.38 81 GLN A N 1
ATOM 637 C CA . GLN A 1 81 ? -3.245 1.883 -3.807 1.00 89.38 81 GLN A CA 1
ATOM 638 C C . GLN A 1 81 ? -3.067 0.878 -4.959 1.00 89.38 81 GLN A C 1
ATOM 640 O O . GLN A 1 81 ? -2.790 1.283 -6.088 1.00 89.38 81 GLN A O 1
ATOM 645 N N . PHE A 1 82 ? -3.192 -0.420 -4.670 1.00 88.19 82 PHE A N 1
ATOM 646 C CA . PHE A 1 82 ? -3.146 -1.500 -5.655 1.00 88.19 82 PHE A CA 1
ATOM 647 C C . PHE A 1 82 ? -4.518 -1.731 -6.302 1.00 88.19 82 PHE A C 1
ATOM 649 O O . PHE A 1 82 ? -5.534 -1.240 -5.819 1.00 88.19 82 PHE A O 1
ATOM 656 N N . HIS A 1 83 ? -4.540 -2.522 -7.372 1.00 86.06 83 HIS A N 1
ATOM 657 C CA . HIS A 1 83 ? -5.742 -2.916 -8.103 1.00 86.06 83 HIS A CA 1
ATOM 658 C C . HIS A 1 83 ? -6.274 -4.260 -7.587 1.00 86.06 83 HIS A C 1
ATOM 660 O O . HIS A 1 83 ? -5.772 -5.304 -8.026 1.00 86.06 83 HIS A O 1
ATOM 666 N N . PRO A 1 84 ? -7.243 -4.291 -6.652 1.00 80.44 84 PRO A N 1
ATOM 667 C CA . PRO A 1 84 ? -7.775 -5.540 -6.104 1.00 80.44 84 PRO A CA 1
ATOM 668 C C . PRO A 1 84 ? -8.333 -6.455 -7.203 1.00 80.44 84 PRO A C 1
ATOM 670 O O . PRO A 1 84 ? -8.064 -7.654 -7.208 1.00 80.44 84 PRO A O 1
ATOM 673 N N . GLU A 1 85 ? -8.997 -5.882 -8.206 1.00 77.44 85 GLU A N 1
ATOM 674 C CA . GLU A 1 85 ? -9.576 -6.586 -9.351 1.00 77.44 85 GLU A CA 1
ATOM 675 C C . GLU A 1 85 ? -8.527 -7.269 -10.238 1.00 77.44 85 GLU A C 1
ATOM 677 O O . GLU A 1 85 ? -8.795 -8.312 -10.831 1.00 77.44 85 GLU A O 1
ATOM 682 N N . LYS A 1 86 ? -7.311 -6.713 -10.298 1.00 79.12 86 LYS A N 1
ATOM 683 C CA . LYS A 1 86 ? -6.187 -7.294 -11.048 1.00 79.12 86 LYS A CA 1
ATOM 684 C C . LYS A 1 86 ? -5.322 -8.213 -10.200 1.00 79.12 86 LYS A C 1
ATOM 686 O O . LYS A 1 86 ? -4.489 -8.915 -10.755 1.00 79.12 86 LYS A O 1
ATOM 691 N N . SER A 1 87 ? -5.510 -8.212 -8.880 1.00 78.12 87 SER A N 1
ATOM 692 C CA . SER A 1 87 ? -4.631 -8.897 -7.929 1.00 78.12 87 SER A CA 1
ATOM 693 C C . SER A 1 87 ? -5.010 -10.360 -7.668 1.00 78.12 87 SER A C 1
ATOM 695 O O . SER A 1 87 ? -4.349 -11.030 -6.881 1.00 78.12 87 SER A O 1
ATOM 697 N N . GLY A 1 88 ? -6.078 -10.871 -8.293 1.00 66.69 88 GLY A N 1
ATOM 698 C CA . GLY A 1 88 ? -6.484 -12.283 -8.213 1.00 66.69 88 GLY A CA 1
ATOM 699 C C . GLY A 1 88 ? -6.959 -12.767 -6.832 1.00 66.69 88 GLY A C 1
ATOM 700 O O . GLY A 1 88 ? -7.273 -13.946 -6.676 1.00 66.69 88 GLY A O 1
ATOM 701 N N . GLY A 1 89 ? -7.005 -11.884 -5.830 1.00 66.50 89 GLY A N 1
ATOM 702 C CA . GLY A 1 89 ? -7.529 -12.155 -4.492 1.00 66.50 89 GLY A CA 1
ATOM 703 C C . GLY A 1 89 ? -9.037 -11.923 -4.399 1.00 66.50 89 GLY A C 1
ATOM 704 O O . GLY A 1 89 ? -9.621 -11.190 -5.198 1.00 66.50 89 GLY A O 1
ATOM 705 N N . LYS A 1 90 ? -9.673 -12.535 -3.398 1.00 65.25 90 LYS A N 1
ATOM 706 C CA . LYS A 1 90 ? -11.028 -12.162 -2.990 1.00 65.25 90 LYS A CA 1
ATOM 707 C C . LYS A 1 90 ? -10.905 -10.955 -2.070 1.00 65.25 90 LYS A C 1
ATOM 709 O O . LYS A 1 90 ? -10.368 -11.062 -0.978 1.00 65.25 90 LYS A O 1
ATOM 714 N N . PHE A 1 91 ? -11.364 -9.806 -2.534 1.00 68.19 91 PHE A N 1
ATOM 715 C CA . PHE A 1 91 ? -11.477 -8.614 -1.706 1.00 68.19 91 PHE A CA 1
ATOM 716 C C . PHE A 1 91 ? -12.955 -8.453 -1.361 1.00 68.19 91 PHE A C 1
ATOM 718 O O . PHE A 1 91 ? -13.807 -8.610 -2.242 1.00 68.19 91 PHE A O 1
ATOM 725 N N . LEU A 1 92 ? -13.274 -8.165 -0.094 1.00 64.25 92 LEU A N 1
ATOM 726 C CA . LEU A 1 92 ? -14.624 -7.727 0.272 1.00 64.25 92 LEU A CA 1
ATOM 727 C C . LEU A 1 92 ? -15.028 -6.552 -0.629 1.00 64.25 92 LEU A C 1
ATOM 729 O O . LEU A 1 92 ? -14.138 -5.832 -1.092 1.00 64.25 92 LEU A O 1
ATOM 733 N N . PRO A 1 93 ? -16.332 -6.345 -0.895 1.00 56.75 93 PRO A N 1
ATOM 734 C CA . PRO A 1 93 ? -16.797 -5.217 -1.687 1.00 56.75 93 PRO A CA 1
ATOM 735 C C . PRO A 1 93 ? -16.358 -3.914 -1.019 1.00 56.75 93 PRO A C 1
ATOM 737 O O . PRO A 1 93 ? -17.010 -3.372 -0.130 1.00 56.75 93 PRO A O 1
ATOM 740 N N . LEU A 1 94 ? -15.203 -3.426 -1.457 1.00 56.38 94 LEU A N 1
ATOM 741 C CA . LEU A 1 94 ? -14.760 -2.071 -1.236 1.00 56.38 94 LEU A CA 1
ATOM 742 C C . LEU A 1 94 ? -15.798 -1.197 -1.926 1.00 56.38 94 LEU A C 1
ATOM 744 O O . LEU A 1 94 ? -16.233 -1.524 -3.034 1.00 56.38 94 LEU A O 1
ATOM 748 N N . LEU A 1 95 ? -16.182 -0.078 -1.308 1.00 46.34 95 LEU A N 1
ATOM 749 C CA . LEU A 1 95 ? -16.763 0.999 -2.102 1.00 46.34 95 LEU A CA 1
ATOM 750 C C . LEU A 1 95 ? -15.781 1.224 -3.256 1.00 46.34 95 LEU A C 1
ATOM 752 O O . LEU A 1 95 ? -14.604 1.473 -2.975 1.00 46.34 95 LEU A O 1
ATOM 756 N N . PRO A 1 96 ? -16.195 1.008 -4.516 1.00 37.41 96 PRO A N 1
ATOM 757 C CA . PRO A 1 96 ? -15.270 0.981 -5.624 1.00 37.41 96 PRO A CA 1
ATOM 758 C C . PRO A 1 96 ? -14.719 2.386 -5.780 1.00 37.41 96 PRO A C 1
ATOM 760 O O . PRO A 1 96 ? -15.328 3.271 -6.366 1.00 37.41 96 PRO A O 1
ATOM 763 N N . ILE A 1 97 ? -13.519 2.579 -5.261 1.00 44.31 97 ILE A N 1
ATOM 764 C CA . ILE A 1 97 ? -12.660 3.683 -5.639 1.00 44.31 97 ILE A CA 1
ATOM 765 C C . ILE A 1 97 ? -11.877 3.238 -6.900 1.00 44.31 97 ILE A C 1
ATOM 767 O O . ILE A 1 97 ? -10.692 3.498 -7.070 1.00 44.31 97 ILE A O 1
ATOM 771 N N . SER A 1 98 ? -12.545 2.502 -7.800 1.00 35.88 98 SER A N 1
ATOM 772 C CA . SER A 1 98 ? -11.992 2.016 -9.071 1.00 35.88 98 SER A CA 1
ATOM 773 C C . SER A 1 98 ? -11.822 3.138 -10.100 1.00 35.88 98 SER A C 1
ATOM 775 O O . SER A 1 98 ? -11.208 2.926 -11.137 1.00 35.88 98 SER A O 1
ATOM 777 N N . GLU A 1 99 ? -12.307 4.342 -9.788 1.00 35.06 99 GLU A N 1
ATOM 778 C CA . GLU A 1 99 ? -12.140 5.562 -10.585 1.00 35.06 99 GLU A CA 1
ATOM 779 C C . GLU A 1 99 ? -11.099 6.524 -9.972 1.00 35.06 99 GLU A C 1
ATOM 781 O O . GLU A 1 99 ? -11.163 7.741 -10.133 1.00 35.06 99 GLU A O 1
ATOM 786 N N . ILE A 1 100 ? -10.088 6.011 -9.264 1.00 43.19 100 ILE A N 1
ATOM 787 C CA . ILE A 1 100 ? -8.849 6.766 -9.017 1.00 43.19 100 ILE A CA 1
ATOM 788 C C . ILE A 1 100 ? -7.847 6.413 -10.119 1.00 43.19 100 ILE A C 1
ATOM 790 O O . ILE A 1 100 ? -6.804 5.815 -9.897 1.00 43.19 100 ILE A O 1
ATOM 794 N N . PHE A 1 101 ? -8.144 6.840 -11.343 1.00 37.88 101 PHE A N 1
ATOM 795 C CA . PHE A 1 101 ? -7.068 7.255 -12.247 1.00 37.88 101 PHE A CA 1
ATOM 796 C C . PHE A 1 101 ? -6.612 8.698 -11.940 1.00 37.88 101 PHE A C 1
ATOM 798 O O . PHE A 1 101 ? -5.598 9.141 -12.468 1.00 37.88 101 PHE A O 1
ATOM 805 N N . PHE A 1 102 ? -7.295 9.411 -11.027 1.00 36.81 102 PHE A N 1
ATOM 806 C CA . PHE A 1 102 ? -6.977 10.802 -10.653 1.00 36.81 102 PHE A CA 1
ATOM 807 C C . PHE A 1 102 ? -7.157 11.175 -9.164 1.00 36.81 102 PHE A C 1
ATOM 809 O O . PHE A 1 102 ? -6.660 12.207 -8.723 1.00 36.81 102 PHE A O 1
ATOM 816 N N . GLY A 1 103 ? -7.863 10.378 -8.360 1.00 35.47 103 GLY A N 1
ATOM 817 C CA . GLY A 1 103 ? -8.474 10.850 -7.109 1.00 35.47 103 GLY A CA 1
ATOM 818 C C . GLY A 1 103 ? -7.862 10.431 -5.763 1.00 35.47 103 GLY A C 1
ATOM 819 O O . GLY A 1 103 ? -8.623 10.352 -4.799 1.00 35.47 103 GLY A O 1
ATOM 820 N N . ILE A 1 104 ? -6.537 10.258 -5.598 1.00 42.56 104 ILE A N 1
ATOM 821 C CA . ILE A 1 104 ? -5.896 10.306 -4.247 1.00 42.56 104 ILE A CA 1
ATOM 822 C C . ILE A 1 104 ? -5.889 11.765 -3.742 1.00 42.56 104 ILE A C 1
ATOM 824 O O . ILE A 1 104 ? -4.905 12.299 -3.251 1.00 42.56 104 ILE A O 1
ATOM 828 N N . PHE A 1 105 ? -7.012 12.452 -3.907 1.00 38.97 105 PHE A N 1
ATOM 829 C CA . PHE A 1 105 ? -7.264 13.802 -3.430 1.00 38.97 105 PHE A CA 1
ATOM 830 C C . PHE A 1 105 ? -8.343 13.811 -2.346 1.00 38.97 105 PHE A C 1
ATOM 832 O O . PHE A 1 105 ? -8.441 14.782 -1.605 1.00 38.97 105 PHE A O 1
ATOM 839 N N . LEU A 1 106 ? -9.117 12.728 -2.176 1.00 37.00 106 LEU A N 1
ATOM 840 C CA . LEU A 1 106 ? -10.237 12.744 -1.228 1.00 37.00 106 LEU A CA 1
ATOM 841 C C . LEU A 1 106 ? -9.833 12.574 0.251 1.00 37.00 106 LEU A C 1
ATOM 843 O O . LEU A 1 106 ? -10.607 12.937 1.128 1.00 37.00 106 LEU A O 1
ATOM 847 N N . PHE A 1 107 ? -8.623 12.083 0.553 1.00 38.66 107 PHE A N 1
ATOM 848 C CA . PHE A 1 107 ? -8.133 11.939 1.943 1.00 38.66 107 PHE A CA 1
ATOM 849 C C . PHE A 1 107 ? -6.770 12.582 2.225 1.00 38.66 107 PHE A C 1
ATOM 851 O O . PHE A 1 107 ? -6.362 12.708 3.386 1.00 38.66 107 PHE A O 1
ATOM 858 N N . PHE A 1 108 ? -6.085 13.047 1.184 1.00 36.38 108 PHE A N 1
ATOM 859 C CA . PHE A 1 108 ? -4.804 13.723 1.293 1.00 36.38 108 PHE A CA 1
ATOM 860 C C . PHE A 1 108 ? -5.022 15.181 0.916 1.00 36.38 108 PHE A C 1
ATOM 862 O O . PHE A 1 108 ? -5.272 15.509 -0.238 1.00 36.38 108 PHE A O 1
ATOM 869 N N . HIS A 1 109 ? -4.974 16.063 1.914 1.00 34.09 109 HIS A N 1
ATOM 870 C CA . HIS A 1 109 ? -4.861 17.494 1.670 1.00 34.09 109 HIS A CA 1
ATOM 871 C C . HIS A 1 109 ? -3.480 17.707 1.044 1.00 34.09 109 HIS A C 1
ATOM 873 O O . HIS A 1 109 ? -2.474 17.803 1.747 1.00 34.09 109 HIS A O 1
ATOM 879 N N . VAL A 1 110 ? -3.418 17.656 -0.283 1.00 35.47 110 VAL A N 1
ATOM 880 C CA . VAL A 1 110 ? -2.193 17.870 -1.039 1.00 35.47 110 VAL A CA 1
ATOM 881 C C . VAL A 1 110 ? -1.806 19.339 -0.862 1.00 35.47 110 VAL A C 1
ATOM 883 O O . VAL A 1 110 ? -2.330 20.219 -1.537 1.00 35.47 110 VAL A O 1
ATOM 886 N N . LYS A 1 111 ? -0.905 19.628 0.081 1.00 31.88 111 LYS A N 1
ATOM 887 C CA . LYS A 1 111 ? -0.225 20.923 0.144 1.00 31.88 111 LYS A CA 1
ATOM 888 C C . LYS A 1 111 ? 0.871 20.937 -0.921 1.00 31.88 111 LYS A C 1
ATOM 890 O O . LYS A 1 111 ? 2.009 20.590 -0.628 1.00 31.88 111 LYS A O 1
ATOM 895 N N . TYR A 1 112 ? 0.533 21.338 -2.143 1.00 32.47 112 TYR A N 1
ATOM 896 C CA . TYR A 1 112 ? 1.536 21.909 -3.040 1.00 32.47 112 TYR A CA 1
ATOM 897 C C . TYR A 1 112 ? 1.534 23.430 -2.850 1.00 32.47 112 TYR A C 1
ATOM 899 O O . TYR A 1 112 ? 0.473 24.039 -2.994 1.00 32.47 112 TYR A O 1
ATOM 907 N N . PRO A 1 113 ? 2.676 24.069 -2.542 1.00 28.56 113 PRO A N 1
ATOM 908 C CA . PRO A 1 113 ? 2.833 25.475 -2.865 1.00 28.56 113 PRO A CA 1
ATOM 909 C C . PRO A 1 113 ? 2.881 25.579 -4.392 1.00 28.56 113 PRO A C 1
ATOM 911 O O . PRO A 1 113 ? 3.793 25.059 -5.035 1.00 28.56 113 PRO A O 1
ATOM 914 N N . ILE A 1 114 ? 1.854 26.195 -4.972 1.00 30.38 114 ILE A N 1
ATOM 915 C CA . ILE A 1 114 ? 1.954 26.751 -6.318 1.00 30.38 114 ILE A CA 1
ATOM 916 C C . ILE A 1 114 ? 2.819 27.998 -6.147 1.00 30.38 114 ILE A C 1
ATOM 918 O O . ILE A 1 114 ? 2.488 28.856 -5.328 1.00 30.38 114 ILE A O 1
ATOM 922 N N . ASN A 1 115 ? 3.966 28.013 -6.818 1.00 32.81 115 ASN A N 1
ATOM 923 C CA . ASN A 1 115 ? 4.809 29.199 -6.918 1.00 32.81 115 ASN A CA 1
ATOM 924 C C . ASN A 1 115 ? 4.092 30.264 -7.756 1.00 32.81 115 ASN A C 1
ATOM 926 O O . ASN A 1 115 ? 3.467 29.858 -8.764 1.00 32.81 115 ASN A O 1
#